Protein AF-A0A4R2SRV9-F1 (afdb_monomer)

Radius of gyration: 15.17 Å; Cα contacts (8 Å, |Δi|>4): 245; chains: 1; bounding box: 47×36×41 Å

Nearest PDB structures (foldseek):
  4ntq-assembly1_B  TM=9.443E-01  e=1.939E-15  Enterobacter cloacae subsp. cloacae ATCC 13047
  4r80-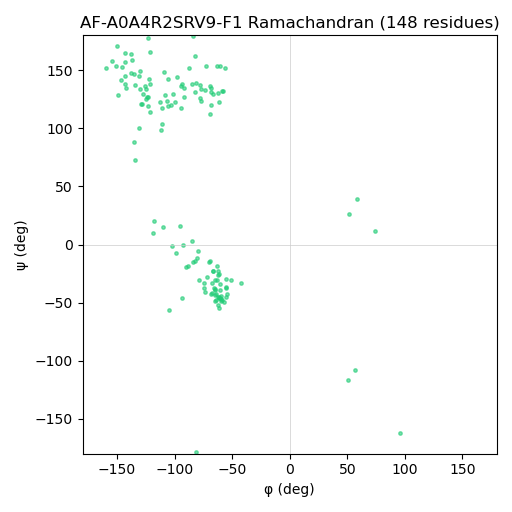assembly2_B  TM=3.480E-01  e=2.325E+00  synthetic construct
  6c1z-assembly1_A  TM=3.105E-01  e=1.052E+00  Caenorhabditis elegans
  1omo-assembly1_A  TM=3.583E-01  e=3.087E+00  Archaeoglobus fulgidus

Solvent-accessible surface area (backbone atoms only — not comparable to full-atom values): 8601 Å² total; per-residue (Å²): 85,43,47,76,45,82,42,84,73,68,44,82,52,98,90,41,43,22,32,41,30,37,41,36,50,58,94,44,71,52,78,49,67,29,50,46,75,72,35,49,74,65,51,48,50,50,50,33,52,53,23,57,63,46,24,83,80,69,40,36,30,52,38,66,50,47,59,60,97,80,50,80,56,34,45,29,42,37,38,40,56,54,95,63,37,28,40,37,29,78,44,77,43,52,46,89,82,41,90,87,66,46,87,87,55,48,80,81,67,67,75,79,93,63,65,47,50,98,86,67,46,75,52,71,68,50,68,38,50,45,65,30,52,54,52,37,53,53,50,52,52,55,47,51,57,50,68,72,75,108

Mean predicted aligned error: 3.33 Å

InterPro domains:
  IPR040509 CdiI, C-terminal [PF18228] (35-136)
  IPR053755 Contact-dependent growth inhibition immunity [G3DSA:3.30.2450.20] (1-149)

Secondary structure (DSSP, 8-state):
-EEEEE-SSPEEETTEEEEEEEEEETTEEEEEEEE-SSS-HHHHHHHHHHHHHHHHHHSEEEEES---SS-S-EEEEEEEEETTEEEEEEEEE-GGGSTT--TTTGGG--PPP-SB-TTSPBPPEEEEEHHHHHHHHHHHHHHHHHHTT-

Sequence (150 aa):
MFDIVFKSPPVMTEFGLNIPTRIFINDFQEDFLIPIGFWDEKDYLKSWINSLINRKKENKAILLVSAELEPNFIFSWILYFEKNNVFIQNKILFPDEYDNFTLENINTFIPNRNLFNEEGKKISEWSVDIQSIDEFYTKIKKHLDNINKN

Structure (mmCIF, N/CA/C/O backbone):
data_AF-A0A4R2SRV9-F1
#
_entry.id   AF-A0A4R2SRV9-F1
#
loop_
_atom_site.group_PDB
_atom_site.id
_atom_site.type_symbol
_atom_site.label_atom_id
_atom_site.label_alt_id
_atom_site.label_comp_id
_atom_site.label_asym_id
_atom_site.label_entity_id
_atom_site.label_seq_id
_atom_site.pdbx_PDB_ins_code
_atom_site.Cartn_x
_atom_site.Cartn_y
_atom_site.Cartn_z
_atom_site.occupancy
_atom_site.B_iso_or_equiv
_atom_site.auth_seq_id
_atom_site.auth_comp_id
_atom_site.auth_asym_id
_atom_site.auth_atom_id
_atom_site.pdbx_PDB_model_num
ATOM 1 N N . MET A 1 1 ? -4.826 -11.288 8.045 1.00 93.50 1 MET A N 1
ATOM 2 C CA . MET A 1 1 ? -3.572 -11.255 7.262 1.00 93.50 1 MET A CA 1
ATOM 3 C C . MET A 1 1 ? -3.639 -10.136 6.238 1.00 93.50 1 MET A C 1
ATOM 5 O O . MET A 1 1 ? -4.646 -10.016 5.548 1.00 93.50 1 MET A O 1
ATOM 9 N N . PHE A 1 2 ? -2.565 -9.357 6.124 1.00 98.44 2 PHE A N 1
ATOM 10 C CA . PHE A 1 2 ? -2.373 -8.352 5.082 1.00 98.44 2 PHE A CA 1
ATOM 11 C C . PHE A 1 2 ? -1.000 -8.544 4.441 1.00 98.44 2 PHE A C 1
ATOM 13 O O . PHE A 1 2 ? -0.021 -8.731 5.162 1.00 98.44 2 PHE A O 1
ATOM 20 N N . ASP A 1 3 ? -0.916 -8.513 3.113 1.00 98.25 3 ASP A N 1
ATOM 21 C CA . ASP A 1 3 ? 0.361 -8.639 2.407 1.00 98.25 3 ASP A CA 1
ATOM 22 C C . ASP A 1 3 ? 0.279 -8.082 0.981 1.00 98.25 3 ASP A C 1
ATOM 24 O O . ASP A 1 3 ? -0.778 -8.129 0.353 1.00 98.25 3 ASP A O 1
ATOM 28 N N . ILE A 1 4 ? 1.408 -7.616 0.451 1.00 98.25 4 ILE A N 1
ATOM 29 C CA . ILE A 1 4 ? 1.587 -7.276 -0.966 1.00 98.25 4 ILE A CA 1
ATOM 30 C C . ILE A 1 4 ? 2.839 -8.003 -1.442 1.00 98.25 4 ILE A C 1
ATOM 32 O O . ILE A 1 4 ? 3.927 -7.822 -0.892 1.00 98.25 4 ILE A O 1
ATOM 36 N N . VAL A 1 5 ? 2.678 -8.859 -2.448 1.00 97.38 5 VAL A N 1
ATOM 37 C CA . VAL A 1 5 ? 3.719 -9.776 -2.910 1.00 97.38 5 VAL A CA 1
ATOM 38 C C . VAL A 1 5 ? 4.029 -9.522 -4.375 1.00 97.38 5 VAL A C 1
ATOM 40 O O . VAL A 1 5 ? 3.199 -9.793 -5.245 1.00 97.38 5 VAL A O 1
ATOM 43 N N . PHE A 1 6 ? 5.250 -9.060 -4.633 1.00 96.44 6 PHE A N 1
ATOM 44 C CA . PHE A 1 6 ? 5.847 -9.023 -5.963 1.00 96.44 6 PHE A CA 1
ATOM 45 C C . PHE A 1 6 ? 6.124 -10.447 -6.464 1.00 96.44 6 PHE A C 1
ATOM 47 O O . PHE A 1 6 ? 6.653 -11.290 -5.734 1.00 96.44 6 PHE A O 1
ATOM 54 N N . LYS A 1 7 ? 5.766 -10.729 -7.714 1.00 95.38 7 LYS A N 1
ATOM 55 C CA . LYS A 1 7 ? 5.972 -12.013 -8.384 1.00 95.38 7 LYS A CA 1
ATOM 56 C C . LYS A 1 7 ? 6.985 -11.825 -9.506 1.00 95.38 7 LYS A C 1
ATOM 58 O O . LYS A 1 7 ? 6.771 -11.039 -10.423 1.00 95.38 7 LYS A O 1
ATOM 63 N N . SER A 1 8 ? 8.065 -12.591 -9.449 1.00 88.44 8 SER A N 1
ATOM 64 C CA . SER A 1 8 ? 9.066 -12.643 -10.515 1.00 88.44 8 SER A CA 1
ATOM 65 C C . SER A 1 8 ? 8.690 -13.678 -11.584 1.00 88.44 8 SER A C 1
ATOM 67 O O . SER A 1 8 ? 8.072 -14.694 -11.251 1.00 88.44 8 SER A O 1
ATOM 69 N N . PRO A 1 9 ? 9.123 -13.491 -12.843 1.00 94.31 9 PRO A N 1
ATOM 70 C CA . PRO A 1 9 ? 9.879 -12.343 -13.357 1.00 94.31 9 PRO A CA 1
ATOM 71 C C . PRO A 1 9 ? 8.980 -11.141 -13.724 1.00 94.31 9 PRO A C 1
ATOM 73 O O . PRO A 1 9 ? 7.782 -11.325 -13.949 1.00 94.31 9 PRO A O 1
ATOM 76 N N . PRO A 1 10 ? 9.550 -9.924 -13.848 1.00 95.94 10 PRO A N 1
ATOM 77 C CA . PRO A 1 10 ? 8.872 -8.8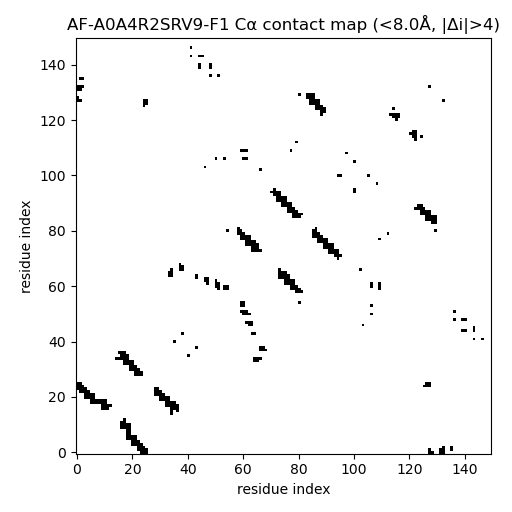05 -14.494 1.00 95.94 10 PRO A CA 1
ATOM 78 C C . PRO A 1 10 ? 8.441 -9.135 -15.928 1.00 95.94 10 PRO A C 1
ATOM 80 O O . PRO A 1 10 ? 9.076 -9.932 -16.622 1.00 95.94 10 PRO A O 1
ATOM 83 N N . VAL A 1 11 ? 7.375 -8.484 -16.380 1.00 96.75 11 VAL A N 1
ATOM 84 C CA . VAL A 1 11 ? 6.752 -8.668 -17.690 1.00 96.75 11 VAL A CA 1
ATOM 85 C C . VAL A 1 11 ? 6.736 -7.352 -18.462 1.00 96.75 11 VAL A C 1
ATOM 87 O O . VAL A 1 11 ? 6.456 -6.289 -17.909 1.00 96.75 11 VAL A O 1
ATOM 90 N N . MET A 1 12 ? 7.047 -7.415 -19.756 1.00 96.75 12 MET A N 1
ATOM 91 C CA . MET A 1 12 ? 6.895 -6.274 -20.659 1.00 96.75 12 MET A CA 1
ATOM 92 C C . MET A 1 12 ? 5.442 -6.193 -21.133 1.00 96.75 12 MET A C 1
ATOM 94 O O . MET A 1 12 ? 4.884 -7.192 -21.586 1.00 96.75 12 MET A O 1
ATOM 98 N N . THR A 1 13 ? 4.847 -5.008 -21.046 1.00 93.75 13 THR A N 1
ATOM 99 C CA . THR A 1 13 ? 3.505 -4.696 -21.559 1.00 93.75 13 THR A CA 1
ATOM 100 C C . THR A 1 13 ? 3.582 -3.527 -22.541 1.00 93.75 13 THR A C 1
ATOM 102 O O . THR A 1 13 ? 4.649 -2.941 -22.726 1.00 93.75 13 THR A O 1
ATOM 105 N N . GLU A 1 14 ? 2.458 -3.144 -23.147 1.00 91.12 14 GLU A N 1
ATOM 106 C CA . GLU A 1 14 ? 2.388 -1.925 -23.967 1.00 91.12 14 GLU A CA 1
ATOM 107 C C . GLU A 1 14 ? 2.671 -0.638 -23.168 1.00 91.12 14 GLU A C 1
ATOM 109 O O . GLU A 1 14 ? 3.141 0.343 -23.735 1.00 91.12 14 GLU A O 1
ATOM 114 N N . PHE A 1 15 ? 2.481 -0.675 -21.844 1.00 85.75 15 PHE A N 1
ATOM 115 C CA . PHE A 1 15 ? 2.768 0.420 -20.909 1.00 85.75 15 PHE A CA 1
ATOM 116 C C . PHE A 1 15 ? 4.159 0.299 -20.259 1.00 85.75 15 PHE A C 1
ATOM 118 O O . PHE A 1 15 ? 4.439 0.925 -19.241 1.00 85.75 15 PHE A O 1
ATOM 125 N N . GLY A 1 16 ? 5.041 -0.536 -20.821 1.00 92.88 16 GLY A N 1
ATOM 126 C CA . GLY A 1 16 ? 6.411 -0.722 -20.348 1.00 92.88 16 GLY A CA 1
ATOM 127 C C . GLY A 1 16 ? 6.599 -1.911 -19.406 1.00 92.88 16 GLY A C 1
ATOM 128 O O . GLY A 1 16 ? 5.798 -2.854 -19.368 1.00 92.88 16 GLY A O 1
ATOM 129 N N . LEU A 1 17 ? 7.715 -1.894 -18.673 1.00 96.38 17 LEU A N 1
ATOM 130 C CA . LEU A 1 17 ? 8.119 -2.986 -17.791 1.00 96.38 17 LEU A CA 1
ATOM 131 C C . LEU A 1 17 ? 7.325 -2.946 -16.482 1.00 96.38 17 LEU A C 1
ATOM 133 O O . LEU A 1 17 ? 7.306 -1.933 -15.787 1.00 96.38 17 LEU A O 1
ATOM 137 N N . ASN A 1 18 ? 6.696 -4.065 -16.140 1.00 97.00 18 ASN A N 1
ATOM 138 C CA . ASN A 1 18 ? 5.831 -4.199 -14.976 1.00 97.00 18 ASN A CA 1
ATOM 139 C C . ASN A 1 18 ? 6.212 -5.426 -14.151 1.00 97.00 18 ASN A C 1
ATOM 141 O O . ASN A 1 18 ? 6.628 -6.443 -14.700 1.00 97.00 18 ASN A O 1
ATOM 145 N N . ILE A 1 19 ? 6.010 -5.375 -12.838 1.00 97.19 19 ILE A N 1
ATOM 146 C CA . ILE A 1 19 ? 6.119 -6.539 -11.961 1.00 97.19 19 ILE A CA 1
ATOM 147 C C . ILE A 1 19 ? 4.715 -7.039 -11.583 1.00 97.19 19 ILE A C 1
ATOM 149 O O . ILE A 1 19 ? 3.919 -6.282 -11.011 1.00 97.19 19 ILE A O 1
ATOM 153 N N . PRO A 1 20 ? 4.362 -8.297 -11.909 1.00 98.06 20 PRO A N 1
ATOM 154 C CA . PRO A 1 20 ? 3.119 -8.881 -11.430 1.00 98.06 20 PRO A CA 1
ATOM 155 C C . PRO A 1 20 ? 3.092 -8.890 -9.906 1.00 98.06 20 PRO A C 1
ATOM 157 O O . PRO A 1 20 ? 4.055 -9.284 -9.259 1.00 98.06 20 PRO A O 1
ATOM 160 N N . THR A 1 21 ? 1.989 -8.445 -9.324 1.00 98.19 21 THR A N 1
ATOM 161 C CA . THR A 1 21 ? 1.846 -8.257 -7.882 1.00 98.19 21 THR A CA 1
ATOM 162 C C . THR A 1 21 ? 0.504 -8.809 -7.432 1.00 98.19 21 THR A C 1
ATOM 164 O O . THR A 1 21 ? -0.475 -8.770 -8.174 1.00 98.19 21 THR A O 1
ATOM 167 N N . ARG A 1 22 ? 0.451 -9.356 -6.217 1.00 98.44 22 ARG A N 1
ATOM 168 C CA . ARG A 1 22 ? -0.807 -9.730 -5.564 1.00 98.44 22 ARG A CA 1
ATOM 169 C C . ARG A 1 22 ? -0.920 -9.063 -4.205 1.00 98.44 22 ARG A C 1
ATOM 171 O O . ARG A 1 22 ? 0.025 -9.133 -3.421 1.00 98.44 22 ARG A O 1
ATOM 178 N N . ILE A 1 23 ? -2.081 -8.488 -3.916 1.00 98.50 23 ILE A N 1
ATOM 179 C CA . ILE A 1 23 ? -2.462 -8.057 -2.568 1.00 98.50 23 ILE A CA 1
ATOM 180 C C . ILE A 1 23 ? -3.336 -9.121 -1.906 1.00 98.50 23 ILE A C 1
ATOM 182 O O . ILE A 1 23 ? -4.151 -9.767 -2.566 1.00 98.50 23 ILE A O 1
ATOM 186 N N . PHE A 1 24 ? -3.159 -9.288 -0.600 1.00 98.44 24 PHE A N 1
ATOM 187 C CA . PHE A 1 24 ? -3.959 -10.145 0.264 1.00 98.44 24 PHE A CA 1
ATOM 188 C C . PHE A 1 24 ? -4.537 -9.305 1.401 1.00 98.44 24 PHE A C 1
ATOM 190 O O . PHE A 1 24 ? -3.793 -8.624 2.108 1.00 98.44 24 PHE A O 1
ATOM 197 N N . ILE A 1 25 ? -5.853 -9.371 1.592 1.00 98.19 25 ILE A N 1
ATOM 198 C CA . ILE A 1 25 ? -6.583 -8.700 2.670 1.00 98.19 25 ILE A CA 1
ATOM 199 C C . ILE A 1 25 ? -7.586 -9.698 3.260 1.00 98.19 25 ILE A C 1
ATOM 201 O O . ILE A 1 25 ? -8.732 -9.788 2.822 1.00 98.19 25 ILE A O 1
ATOM 205 N N . ASN A 1 26 ? -7.149 -10.474 4.254 1.00 97.00 26 ASN A N 1
ATOM 206 C CA . ASN A 1 26 ? -7.876 -11.648 4.751 1.00 97.00 26 ASN A CA 1
ATOM 207 C C . ASN A 1 26 ? -8.285 -12.579 3.593 1.00 97.00 26 ASN A C 1
ATOM 209 O O . ASN A 1 26 ? -7.409 -13.099 2.905 1.00 97.00 26 ASN A O 1
ATOM 213 N N . ASP A 1 27 ? -9.586 -12.768 3.372 1.00 96.44 27 ASP A N 1
ATOM 214 C CA . ASP A 1 27 ? -10.125 -13.648 2.328 1.00 96.44 27 ASP A CA 1
ATOM 215 C C . ASP A 1 27 ? -10.140 -12.988 0.939 1.00 96.44 27 ASP A C 1
ATOM 217 O O . ASP A 1 27 ? -10.367 -13.654 -0.073 1.00 96.44 27 ASP A O 1
ATOM 221 N N . PHE A 1 28 ? -9.911 -11.674 0.873 1.00 98.06 28 PHE A N 1
ATOM 222 C CA . PHE A 1 28 ? -9.807 -10.949 -0.383 1.00 98.06 28 PHE A CA 1
ATOM 223 C C . PHE A 1 28 ? -8.388 -11.035 -0.948 1.00 98.06 28 PHE A C 1
ATOM 225 O O . PHE A 1 28 ? -7.399 -10.870 -0.233 1.00 98.06 28 PHE A O 1
ATOM 232 N N . GLN A 1 29 ? -8.295 -11.241 -2.259 1.00 97.69 29 GLN A N 1
ATOM 233 C CA . GLN A 1 29 ? -7.045 -11.164 -3.001 1.00 97.69 29 GLN A CA 1
ATOM 234 C C . GLN A 1 29 ? -7.288 -10.555 -4.379 1.00 97.69 29 GLN A C 1
ATOM 236 O O . GLN A 1 29 ? -8.315 -10.818 -5.005 1.00 97.69 29 GLN A O 1
ATOM 241 N N . GLU A 1 30 ? -6.317 -9.791 -4.863 1.00 97.94 30 GLU A N 1
ATOM 242 C CA . GLU A 1 30 ? -6.368 -9.156 -6.179 1.00 97.94 30 GLU A CA 1
ATOM 243 C C . GLU A 1 30 ? -4.979 -9.179 -6.821 1.00 97.94 30 GLU A C 1
ATOM 245 O O . GLU A 1 30 ? -3.974 -8.904 -6.159 1.00 97.94 30 GLU A O 1
ATOM 250 N N . ASP A 1 31 ? -4.923 -9.550 -8.100 1.00 97.56 31 ASP A N 1
ATOM 251 C CA . ASP A 1 31 ? -3.716 -9.460 -8.921 1.00 97.56 31 ASP A CA 1
ATOM 252 C C . ASP A 1 31 ? -3.711 -8.140 -9.690 1.00 97.56 31 ASP A C 1
ATOM 254 O O . ASP A 1 31 ? -4.723 -7.749 -10.266 1.00 97.56 31 ASP A O 1
ATOM 258 N N . PHE A 1 32 ? -2.553 -7.491 -9.751 1.00 96.81 32 PHE A N 1
ATOM 259 C CA . PHE A 1 32 ? -2.340 -6.274 -10.526 1.00 96.81 32 PHE A CA 1
ATOM 260 C C . PHE A 1 32 ? -0.885 -6.179 -10.998 1.00 96.81 32 PHE A C 1
ATOM 262 O O . PHE A 1 32 ? -0.024 -6.976 -10.618 1.00 96.81 32 PHE A O 1
ATOM 269 N N . LEU A 1 33 ? -0.614 -5.214 -11.870 1.00 96.75 33 LEU A N 1
ATOM 270 C CA . LEU A 1 33 ? 0.714 -4.931 -12.400 1.00 96.75 33 LEU A CA 1
ATOM 271 C C . LEU A 1 33 ? 1.213 -3.627 -11.783 1.00 96.75 33 LEU A C 1
ATOM 273 O O . LEU A 1 33 ? 0.497 -2.630 -11.811 1.00 96.75 33 LEU A O 1
ATOM 277 N N . ILE A 1 34 ? 2.421 -3.648 -11.220 1.00 97.19 34 ILE A N 1
ATOM 278 C CA . ILE A 1 34 ? 3.100 -2.432 -10.769 1.00 97.19 34 ILE A CA 1
ATOM 279 C C . ILE A 1 34 ? 4.110 -2.032 -11.851 1.00 97.19 34 ILE A C 1
ATOM 281 O O . ILE A 1 34 ? 4.988 -2.845 -12.162 1.00 97.19 34 ILE A O 1
ATOM 285 N N . PRO A 1 35 ? 4.043 -0.813 -12.413 1.00 96.31 35 PRO A N 1
ATOM 286 C CA . PRO A 1 35 ? 5.043 -0.340 -13.359 1.00 96.31 35 PRO A CA 1
ATOM 287 C C . PRO A 1 35 ? 6.375 -0.127 -12.641 1.00 96.31 35 PRO A C 1
ATOM 289 O O . PRO A 1 35 ? 6.426 0.529 -11.598 1.00 96.31 35 PRO A O 1
ATOM 292 N N . ILE A 1 36 ? 7.453 -0.668 -13.215 1.00 96.31 36 ILE A N 1
ATOM 293 C CA . ILE A 1 36 ? 8.815 -0.575 -12.666 1.00 96.31 36 ILE A CA 1
ATOM 294 C C . ILE A 1 36 ? 9.799 0.170 -13.581 1.00 96.31 36 ILE A C 1
ATOM 296 O O . ILE A 1 36 ? 11.011 -0.026 -13.514 1.00 96.31 36 ILE A O 1
ATOM 300 N N . GLY A 1 37 ? 9.273 0.983 -14.502 1.00 92.69 37 GLY A N 1
ATOM 301 C CA . GLY A 1 37 ? 10.082 1.781 -15.428 1.00 92.69 37 GLY A CA 1
ATOM 302 C C . GLY A 1 37 ? 10.662 3.055 -14.807 1.00 92.69 37 GLY A C 1
ATOM 303 O O . GLY A 1 37 ? 11.739 3.484 -15.210 1.00 92.69 37 GLY A O 1
ATOM 304 N N . PHE A 1 38 ? 9.958 3.649 -13.837 1.00 94.44 38 PHE A N 1
ATOM 305 C CA . PHE A 1 38 ? 10.394 4.855 -13.123 1.00 94.44 38 PHE A CA 1
ATOM 306 C C . PHE A 1 38 ? 10.896 4.530 -11.714 1.00 94.44 38 PHE A C 1
ATOM 308 O O . PHE A 1 38 ? 12.040 4.828 -11.385 1.00 94.44 38 PHE A O 1
ATOM 315 N N . TRP A 1 39 ? 10.058 3.885 -10.901 1.00 96.19 39 TRP A N 1
ATOM 316 C CA . TRP A 1 39 ? 10.457 3.308 -9.617 1.00 96.19 39 TRP A CA 1
ATOM 317 C C . TRP A 1 39 ? 10.810 1.844 -9.776 1.00 96.19 39 TRP A C 1
ATOM 319 O O . TRP A 1 39 ? 10.068 1.105 -10.411 1.00 96.19 39 TRP A O 1
ATOM 329 N N . ASP A 1 40 ? 11.894 1.404 -9.150 1.00 95.19 40 ASP A N 1
ATOM 330 C CA . ASP A 1 40 ? 12.137 -0.024 -8.987 1.00 95.19 40 ASP A CA 1
ATOM 331 C C . ASP A 1 40 ? 11.397 -0.578 -7.753 1.00 95.19 40 ASP A C 1
ATOM 333 O O . ASP A 1 40 ? 10.719 0.134 -7.006 1.00 95.19 40 ASP A O 1
ATOM 337 N N . GLU A 1 41 ? 11.533 -1.882 -7.511 1.00 95.44 41 GLU A N 1
ATOM 338 C CA . GLU A 1 41 ? 10.956 -2.533 -6.333 1.00 95.44 41 GLU A CA 1
ATOM 339 C C . GLU A 1 41 ? 11.407 -1.885 -5.006 1.00 95.44 41 GLU A C 1
ATOM 341 O O . GLU A 1 41 ? 10.609 -1.753 -4.072 1.00 95.44 41 GLU A O 1
ATOM 346 N N . LYS A 1 42 ? 12.670 -1.444 -4.905 1.00 96.31 42 LYS A N 1
ATOM 347 C CA . LYS A 1 42 ? 13.209 -0.815 -3.689 1.00 96.31 42 LYS A CA 1
ATOM 348 C C . LYS A 1 42 ? 12.521 0.516 -3.421 1.00 96.31 42 LYS A C 1
ATOM 350 O O . LYS A 1 42 ? 12.281 0.837 -2.256 1.00 96.31 42 LYS A O 1
ATOM 355 N N . ASP A 1 43 ? 12.212 1.282 -4.457 1.00 97.00 43 ASP A N 1
ATOM 356 C CA . ASP A 1 43 ? 11.572 2.588 -4.322 1.00 97.00 43 ASP A CA 1
ATOM 357 C C . ASP A 1 43 ? 10.128 2.468 -3.820 1.00 97.00 43 ASP A C 1
ATOM 359 O O . ASP A 1 43 ? 9.764 3.150 -2.854 1.00 97.00 43 ASP A O 1
ATOM 363 N N . TYR A 1 44 ? 9.349 1.512 -4.342 1.00 97.62 44 TYR A N 1
ATOM 364 C CA . TYR A 1 44 ? 8.023 1.195 -3.791 1.00 97.62 44 TYR A CA 1
ATOM 365 C C . TYR A 1 44 ? 8.104 0.777 -2.319 1.00 97.62 44 TYR A C 1
ATOM 367 O O . TYR A 1 44 ? 7.383 1.321 -1.479 1.00 97.62 44 TYR A O 1
ATOM 375 N N . LEU A 1 45 ? 9.025 -0.130 -1.970 1.00 97.88 45 LEU A N 1
ATOM 376 C CA . LEU A 1 45 ? 9.212 -0.576 -0.585 1.00 97.88 45 LEU A CA 1
ATOM 377 C C . LEU A 1 45 ? 9.573 0.585 0.350 1.00 97.88 45 LEU A C 1
ATOM 379 O O . LEU A 1 45 ? 9.004 0.692 1.438 1.00 97.88 45 LEU A O 1
ATOM 383 N N . LYS A 1 46 ? 10.488 1.476 -0.058 1.00 97.12 46 LYS A N 1
ATOM 384 C CA . LYS A 1 46 ? 10.851 2.674 0.720 1.00 97.12 46 LYS A CA 1
ATOM 385 C C . LYS A 1 46 ? 9.649 3.595 0.918 1.00 97.12 46 LYS A C 1
ATOM 387 O O . LYS A 1 46 ? 9.425 4.050 2.040 1.00 97.12 46 LYS A O 1
ATOM 392 N N . SER A 1 47 ? 8.873 3.840 -0.139 1.00 96.88 47 SER A N 1
ATOM 393 C CA . SER A 1 47 ? 7.663 4.665 -0.089 1.00 96.88 47 SER A CA 1
ATOM 394 C C . SER A 1 47 ? 6.637 4.094 0.898 1.00 96.88 47 SER A C 1
ATOM 396 O O . SER A 1 47 ? 6.193 4.791 1.816 1.00 96.88 47 SER A O 1
ATOM 398 N N . TRP A 1 48 ? 6.353 2.792 0.802 1.00 97.94 48 TRP A N 1
ATOM 399 C CA . TRP A 1 48 ? 5.435 2.087 1.699 1.00 97.94 48 TRP A CA 1
ATOM 400 C C . TRP A 1 48 ? 5.906 2.110 3.151 1.00 97.94 48 TRP A C 1
ATOM 402 O O . TRP A 1 48 ? 5.124 2.414 4.049 1.00 97.94 48 TRP A O 1
ATOM 412 N N . ILE A 1 49 ? 7.190 1.834 3.398 1.00 97.31 49 ILE A N 1
ATOM 413 C CA . ILE A 1 49 ? 7.793 1.882 4.737 1.00 97.31 49 ILE A CA 1
ATOM 414 C C . ILE A 1 49 ? 7.674 3.287 5.326 1.00 97.31 49 ILE A C 1
ATOM 416 O O . ILE A 1 49 ? 7.255 3.424 6.475 1.00 97.31 49 ILE A O 1
ATOM 420 N N . ASN A 1 50 ? 8.006 4.325 4.554 1.00 95.69 50 ASN A N 1
ATOM 421 C CA . ASN A 1 50 ? 7.905 5.711 5.003 1.00 95.69 50 ASN A CA 1
ATOM 422 C C . ASN A 1 50 ? 6.458 6.073 5.369 1.00 95.69 50 ASN A C 1
ATOM 424 O O . ASN A 1 50 ? 6.202 6.611 6.447 1.00 95.69 50 ASN A O 1
ATOM 428 N N . SER A 1 51 ? 5.498 5.703 4.521 1.00 96.62 51 SER A N 1
ATOM 429 C CA . SER A 1 51 ? 4.083 5.941 4.799 1.00 96.62 51 SER A CA 1
ATOM 430 C C . SER A 1 51 ? 3.601 5.209 6.054 1.00 96.62 51 SER A C 1
ATOM 432 O O . SER A 1 51 ? 2.989 5.794 6.951 1.00 96.62 51 SER A O 1
ATOM 434 N N . LEU A 1 52 ? 3.971 3.935 6.186 1.00 96.75 52 LEU A N 1
ATOM 435 C CA . LEU A 1 52 ? 3.642 3.118 7.346 1.00 96.75 52 LEU A CA 1
ATOM 436 C C . LEU A 1 52 ? 4.296 3.628 8.633 1.00 96.75 52 LEU A C 1
ATOM 438 O O . LEU A 1 52 ? 3.705 3.448 9.693 1.00 96.75 52 LEU A O 1
ATOM 442 N N . ILE A 1 53 ? 5.469 4.262 8.588 1.00 94.25 53 ILE A N 1
ATOM 443 C CA . ILE A 1 53 ? 6.077 4.919 9.758 1.00 94.25 53 ILE A CA 1
ATOM 444 C C . ILE A 1 53 ? 5.244 6.135 10.183 1.00 94.25 53 ILE A C 1
ATOM 446 O O . ILE A 1 53 ? 4.991 6.326 11.378 1.00 94.25 53 ILE A O 1
ATOM 450 N N . ASN A 1 54 ? 4.771 6.921 9.213 1.00 89.38 54 ASN A N 1
ATOM 451 C CA . ASN A 1 54 ? 3.987 8.132 9.457 1.00 89.38 54 ASN A CA 1
ATOM 452 C C . ASN A 1 54 ? 2.570 7.855 9.990 1.00 89.38 54 ASN A C 1
ATOM 454 O O . ASN A 1 54 ? 1.975 8.745 10.604 1.00 89.38 54 ASN A O 1
ATOM 458 N N . ARG A 1 55 ? 2.075 6.608 9.897 1.00 88.06 55 ARG A N 1
ATOM 459 C CA . ARG A 1 55 ? 0.748 6.205 10.406 1.00 88.06 55 ARG A CA 1
ATOM 460 C C . ARG A 1 55 ? 0.471 6.606 11.853 1.00 88.06 55 ARG A C 1
ATOM 462 O O . ARG A 1 55 ? -0.674 6.854 12.206 1.00 88.06 55 ARG A O 1
ATOM 469 N N . LYS A 1 56 ? 1.509 6.679 12.697 1.00 79.62 56 LYS A N 1
ATOM 470 C CA . LYS A 1 56 ? 1.380 7.034 14.122 1.00 79.62 56 LYS A CA 1
ATOM 471 C C . LYS A 1 56 ? 0.936 8.479 14.355 1.00 79.62 56 LYS A C 1
ATOM 473 O O . LYS A 1 56 ? 0.450 8.779 15.439 1.00 79.62 56 LYS A O 1
ATOM 478 N N . LYS A 1 57 ? 1.159 9.367 13.383 1.00 84.06 57 LYS A N 1
ATOM 479 C CA . LYS A 1 57 ? 0.773 10.780 13.465 1.00 84.06 57 LYS A CA 1
ATOM 480 C C . LYS A 1 57 ? -0.601 11.011 12.845 1.00 84.06 57 LYS A C 1
ATOM 482 O O . LYS A 1 57 ? -1.447 11.637 13.466 1.00 84.06 57 LYS A O 1
ATOM 487 N N . GLU A 1 58 ? -0.821 10.441 11.663 1.00 86.38 58 GLU A N 1
ATOM 488 C CA . GLU A 1 58 ? -1.989 10.756 10.832 1.00 86.38 58 GLU A CA 1
ATOM 489 C C . GLU A 1 58 ? -3.134 9.737 10.945 1.00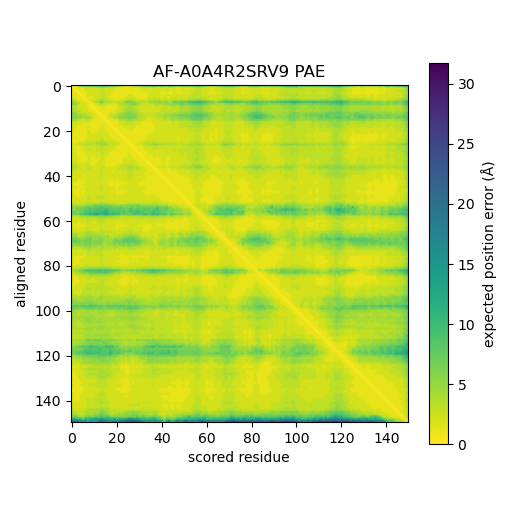 86.38 58 GLU A C 1
ATOM 491 O O . GLU A 1 58 ? -4.199 9.941 10.369 1.00 86.38 58 GLU A O 1
ATOM 496 N N . ASN A 1 59 ? -2.929 8.614 11.648 1.00 94.38 59 ASN A N 1
ATOM 497 C CA . ASN A 1 59 ? -3.827 7.448 11.645 1.00 94.38 59 ASN A CA 1
ATOM 498 C C . ASN A 1 59 ? -4.164 6.948 10.228 1.00 94.38 59 ASN A C 1
ATOM 500 O O . ASN A 1 59 ? -5.212 6.342 10.000 1.00 94.38 59 ASN A O 1
ATOM 504 N N . LYS A 1 60 ? -3.274 7.200 9.263 1.00 96.38 60 LYS A N 1
ATOM 505 C CA . LYS A 1 60 ? -3.420 6.803 7.863 1.00 96.38 60 LYS A CA 1
ATOM 506 C C . LYS A 1 60 ? -2.072 6.459 7.245 1.00 96.38 60 LYS A C 1
ATOM 508 O O . LYS A 1 60 ? -1.049 7.000 7.659 1.00 96.38 60 LYS A O 1
ATOM 513 N N . ALA A 1 61 ? -2.085 5.588 6.246 1.00 97.50 61 ALA A N 1
ATOM 514 C CA . ALA A 1 61 ? -0.947 5.311 5.376 1.00 97.50 61 ALA A CA 1
ATOM 515 C C . ALA A 1 61 ? -1.435 5.076 3.942 1.00 97.50 61 ALA A C 1
ATOM 517 O O . ALA A 1 61 ? -2.586 4.704 3.723 1.00 97.50 61 ALA A O 1
ATOM 518 N N . ILE A 1 62 ? -0.551 5.275 2.976 1.00 97.38 62 ILE A N 1
ATOM 519 C CA . ILE A 1 62 ? -0.785 5.083 1.554 1.00 97.38 62 ILE A CA 1
ATOM 520 C C . ILE A 1 62 ? 0.298 4.185 0.961 1.00 97.38 62 ILE A C 1
ATOM 522 O O . ILE A 1 62 ? 1.495 4.398 1.151 1.00 97.38 62 ILE A O 1
ATOM 526 N N . LEU A 1 63 ? -0.142 3.164 0.235 1.00 98.00 63 LEU A N 1
ATOM 527 C CA . LEU A 1 63 ? 0.711 2.236 -0.490 1.00 98.00 63 LEU A CA 1
ATOM 528 C C . LEU A 1 63 ? 0.484 2.470 -1.983 1.00 98.00 63 LEU A C 1
ATOM 530 O O . LEU A 1 63 ? -0.512 2.013 -2.544 1.00 98.00 63 LEU A O 1
ATOM 534 N N . LEU A 1 64 ? 1.376 3.233 -2.615 1.00 97.38 64 LEU A N 1
ATOM 535 C CA . LEU A 1 64 ? 1.299 3.493 -4.054 1.00 97.38 64 LEU A CA 1
ATOM 536 C C . LEU A 1 64 ? 1.607 2.221 -4.834 1.00 97.38 64 LEU A C 1
ATOM 538 O O . LEU A 1 64 ? 2.556 1.514 -4.504 1.00 97.38 64 LEU A O 1
ATOM 542 N N . VAL A 1 65 ? 0.829 1.948 -5.874 1.00 96.75 65 VAL A N 1
ATOM 543 C CA . VAL A 1 65 ? 1.048 0.810 -6.782 1.00 96.75 65 VAL A CA 1
ATOM 544 C C . VAL A 1 65 ? 1.295 1.261 -8.223 1.00 96.75 65 VAL A C 1
ATOM 546 O O . VAL A 1 65 ? 1.362 0.442 -9.131 1.00 96.75 65 VAL A O 1
ATOM 549 N N . SER A 1 66 ? 1.479 2.566 -8.417 1.00 94.75 66 SER A N 1
ATOM 550 C CA . SER A 1 66 ? 1.951 3.193 -9.648 1.00 94.75 66 SER A CA 1
ATOM 551 C C . SER A 1 66 ? 2.789 4.426 -9.306 1.00 94.75 66 SER A C 1
ATOM 553 O O . SER A 1 66 ? 2.434 5.169 -8.387 1.00 94.75 66 SER A O 1
ATOM 555 N N . ALA A 1 67 ? 3.864 4.665 -10.051 1.00 92.38 67 ALA A N 1
ATOM 556 C CA . ALA A 1 67 ? 4.704 5.848 -9.917 1.00 92.38 67 ALA A CA 1
ATOM 557 C C . ALA A 1 67 ? 5.307 6.226 -11.272 1.00 92.38 67 ALA A C 1
ATOM 559 O O . ALA A 1 67 ? 5.913 5.391 -11.943 1.00 92.38 67 ALA A O 1
ATOM 560 N N . GLU A 1 68 ? 5.150 7.493 -11.645 1.00 89.69 68 GLU 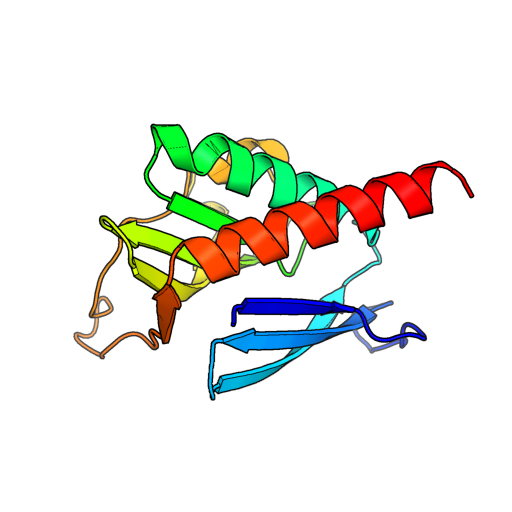A N 1
ATOM 561 C CA . GLU A 1 68 ? 5.629 8.092 -12.892 1.00 89.69 68 GLU A CA 1
ATOM 562 C C . GLU A 1 68 ? 6.087 9.531 -12.609 1.00 89.69 68 GLU A C 1
ATOM 564 O O . GLU A 1 68 ? 5.768 10.079 -11.554 1.00 89.69 68 GLU A O 1
ATOM 569 N N . LEU A 1 69 ? 6.838 10.146 -13.529 1.00 84.69 69 LEU A N 1
ATOM 570 C CA . LEU A 1 69 ? 7.367 11.503 -13.335 1.00 84.69 69 LEU A CA 1
ATOM 571 C C . LEU A 1 69 ? 6.252 12.562 -13.261 1.00 84.69 69 LEU A C 1
ATOM 573 O O . LEU A 1 69 ? 6.293 13.433 -12.399 1.00 84.69 69 LEU A O 1
ATOM 577 N N . GLU A 1 70 ? 5.256 12.462 -14.143 1.00 86.12 70 GLU A N 1
ATOM 578 C CA . GLU A 1 70 ? 4.113 13.381 -14.238 1.00 86.12 70 GLU A CA 1
ATOM 579 C C . GLU A 1 70 ? 2.814 12.566 -14.386 1.00 86.12 70 GLU A C 1
ATOM 581 O O . GLU A 1 70 ? 2.266 12.451 -15.485 1.00 86.12 70 GLU A O 1
ATOM 586 N N . PRO A 1 71 ? 2.347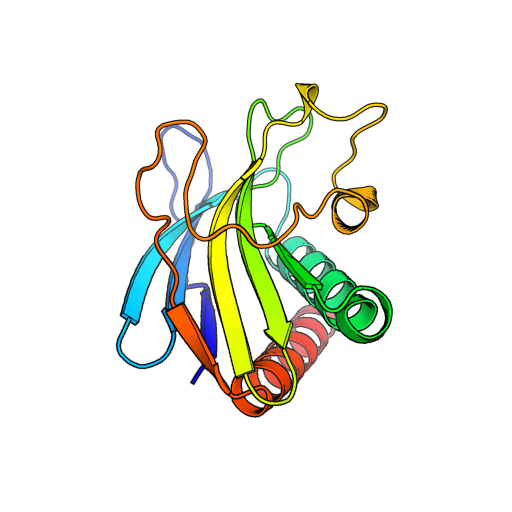 11.908 -13.308 1.00 87.31 71 PRO A N 1
ATOM 587 C CA . PRO A 1 71 ? 1.194 11.023 -13.390 1.00 87.31 71 PRO A CA 1
ATOM 588 C C . PRO A 1 71 ? -0.104 11.827 -13.537 1.00 87.31 71 PRO A C 1
ATOM 590 O O . PRO A 1 71 ? -0.365 12.738 -12.758 1.00 87.31 71 PRO A O 1
ATOM 593 N N . ASN A 1 72 ? -0.968 11.436 -14.478 1.00 90.44 72 ASN A N 1
ATOM 594 C CA . ASN A 1 72 ? -2.341 11.965 -14.552 1.00 90.44 72 ASN A CA 1
ATOM 595 C C . ASN A 1 72 ? -3.228 11.421 -13.419 1.00 90.44 72 ASN A C 1
ATOM 597 O O . ASN A 1 72 ? -4.204 12.045 -13.020 1.00 90.44 72 ASN A O 1
ATOM 601 N N . PHE A 1 73 ? -2.911 10.227 -12.924 1.00 93.38 73 PHE A N 1
ATOM 602 C CA . PHE A 1 73 ? -3.579 9.588 -11.801 1.00 93.38 73 PHE A CA 1
ATOM 603 C C . PHE A 1 73 ? -2.623 8.603 -11.128 1.00 93.38 73 PHE A C 1
ATOM 605 O O . PHE A 1 73 ? -1.671 8.120 -11.742 1.00 93.38 73 PHE A O 1
ATOM 612 N N . ILE A 1 74 ? -2.883 8.282 -9.864 1.00 94.62 74 ILE A N 1
ATOM 613 C CA . ILE A 1 74 ? -2.061 7.364 -9.078 1.00 94.62 74 ILE A CA 1
ATOM 614 C C . ILE A 1 74 ? -2.951 6.309 -8.439 1.00 94.62 74 ILE A C 1
ATOM 616 O O . ILE A 1 74 ? -3.839 6.624 -7.646 1.00 94.62 74 ILE A O 1
ATOM 620 N N . PHE A 1 75 ? -2.683 5.044 -8.750 1.00 96.00 75 PHE A N 1
ATOM 621 C CA . PHE A 1 75 ? -3.306 3.916 -8.076 1.00 96.00 75 PHE A CA 1
ATOM 622 C C . PHE A 1 75 ? -2.665 3.691 -6.710 1.00 96.00 75 PHE A C 1
ATOM 624 O O . PHE A 1 75 ? -1.438 3.661 -6.557 1.00 96.00 75 PHE A O 1
ATOM 631 N N . SER A 1 76 ? -3.508 3.500 -5.701 1.00 97.25 76 SER A N 1
ATOM 632 C CA . SER A 1 76 ? -3.058 3.341 -4.328 1.00 97.25 76 SER A CA 1
ATOM 633 C C . SER A 1 76 ? -3.990 2.471 -3.495 1.00 97.25 76 SER A C 1
ATOM 635 O O . SER A 1 76 ? -5.199 2.409 -3.718 1.00 97.25 76 SER A O 1
ATOM 637 N N . TRP A 1 77 ? -3.415 1.849 -2.473 1.00 98.25 77 TRP A N 1
ATOM 638 C CA . TRP A 1 77 ? -4.155 1.271 -1.360 1.00 98.25 77 TRP A CA 1
ATOM 639 C C . TRP A 1 77 ? -3.983 2.169 -0.137 1.00 98.25 77 TRP A C 1
ATOM 641 O O . TRP A 1 77 ? -2.862 2.377 0.331 1.00 98.25 77 TRP A O 1
ATOM 651 N N . ILE A 1 78 ? -5.084 2.712 0.383 1.00 98.00 78 ILE A N 1
ATOM 652 C CA . ILE A 1 78 ? -5.076 3.583 1.564 1.00 98.00 78 ILE A CA 1
ATOM 653 C C . ILE A 1 78 ? -5.527 2.794 2.783 1.00 98.00 78 ILE A C 1
ATOM 655 O O . ILE A 1 78 ? -6.567 2.140 2.758 1.00 98.00 78 ILE A O 1
ATOM 659 N N . LEU A 1 79 ? -4.734 2.876 3.848 1.00 98.38 79 LEU A N 1
ATOM 660 C CA . LEU A 1 79 ? -4.959 2.230 5.132 1.00 98.38 79 LEU A CA 1
ATOM 661 C C . LEU A 1 79 ? -5.387 3.292 6.145 1.00 98.38 79 LEU A C 1
ATOM 663 O O . LEU A 1 79 ? -4.654 4.249 6.389 1.00 98.38 79 LEU A O 1
ATOM 667 N N . TYR A 1 80 ? -6.544 3.096 6.764 1.00 97.88 80 TYR A N 1
ATOM 668 C CA . TYR A 1 80 ? -7.130 3.950 7.791 1.00 97.88 80 TYR A CA 1
ATOM 669 C C . TYR A 1 80 ? -7.107 3.222 9.134 1.00 97.88 80 TYR A C 1
ATOM 671 O O . TYR A 1 80 ? -7.736 2.175 9.282 1.00 97.88 80 TYR A O 1
ATOM 679 N N . PHE A 1 81 ? -6.383 3.760 10.112 1.00 96.62 81 PHE A N 1
ATOM 680 C CA . PHE A 1 81 ? -6.141 3.113 11.400 1.00 96.62 81 PHE A CA 1
ATOM 681 C C . PHE A 1 81 ? -7.160 3.588 12.437 1.00 96.62 81 PHE A C 1
ATOM 683 O O . PHE A 1 81 ? -7.192 4.758 12.813 1.00 96.62 81 PHE A O 1
ATOM 690 N N . GLU A 1 82 ? -7.976 2.664 12.940 1.00 94.81 82 GLU A N 1
ATOM 691 C CA . GLU A 1 82 ? -8.998 2.931 13.950 1.00 94.81 82 GLU A CA 1
ATOM 692 C C . GLU A 1 82 ? -8.896 1.903 15.085 1.00 94.81 82 GLU A C 1
ATOM 694 O O . GLU A 1 82 ? -9.392 0.774 15.001 1.00 94.81 82 GLU A O 1
ATOM 699 N N . LYS A 1 83 ? -8.269 2.311 16.196 1.00 90.25 83 LYS A N 1
ATOM 700 C CA . LYS A 1 83 ? -7.983 1.448 17.357 1.00 90.25 83 LYS A CA 1
ATOM 701 C C . LYS A 1 83 ? -7.167 0.213 16.940 1.00 90.25 83 LYS A C 1
ATOM 703 O O . LYS A 1 83 ? -5.992 0.348 16.624 1.00 90.25 83 LYS A O 1
ATOM 708 N N . ASN A 1 84 ? -7.793 -0.965 16.934 1.00 93.56 84 ASN A N 1
ATOM 709 C CA . ASN A 1 84 ? -7.160 -2.243 16.599 1.00 93.56 84 ASN A CA 1
ATOM 710 C C . ASN A 1 84 ? -7.499 -2.719 15.178 1.00 93.56 84 ASN A C 1
ATOM 712 O O . ASN A 1 84 ? -7.027 -3.780 14.776 1.00 93.56 84 ASN A O 1
ATOM 716 N N . ASN A 1 85 ? -8.316 -1.964 14.440 1.00 96.31 85 ASN A N 1
ATOM 717 C CA . ASN A 1 85 ? -8.719 -2.290 13.078 1.00 96.31 85 ASN A CA 1
ATOM 718 C C . ASN A 1 85 ? -8.067 -1.329 12.089 1.00 96.31 85 ASN A C 1
ATOM 720 O O . ASN A 1 85 ? -7.859 -0.149 12.381 1.00 96.31 85 ASN A O 1
ATOM 724 N N . VAL A 1 86 ? -7.796 -1.839 10.896 1.00 97.94 86 VAL A N 1
ATOM 725 C CA . VAL A 1 86 ? -7.319 -1.057 9.763 1.00 97.94 86 VAL A CA 1
ATOM 726 C C . VAL A 1 86 ? -8.287 -1.263 8.613 1.00 97.94 86 VAL A C 1
ATOM 728 O O . VAL A 1 86 ? -8.480 -2.392 8.164 1.00 97.94 86 VAL A O 1
ATOM 731 N N . PHE A 1 87 ? -8.911 -0.179 8.162 1.00 98.19 87 PHE A N 1
ATOM 732 C CA . PHE A 1 87 ? -9.789 -0.175 6.997 1.00 98.19 87 PHE A CA 1
ATOM 733 C C . PHE A 1 87 ? -8.978 0.159 5.756 1.00 98.19 87 PHE A C 1
ATOM 735 O O . PHE A 1 87 ? -8.157 1.072 5.778 1.00 98.19 87 PHE A O 1
ATOM 742 N N . ILE A 1 88 ? -9.195 -0.582 4.682 1.00 98.44 88 ILE A N 1
ATOM 743 C CA . ILE A 1 88 ? -8.372 -0.521 3.482 1.00 98.44 88 ILE A CA 1
ATOM 744 C C . ILE A 1 88 ? -9.271 -0.212 2.296 1.00 98.44 88 ILE A C 1
ATOM 746 O O . ILE A 1 88 ? -10.253 -0.917 2.075 1.00 98.44 88 ILE A O 1
ATOM 750 N N . GLN A 1 89 ? -8.930 0.825 1.537 1.00 98.12 89 GLN A N 1
ATOM 751 C CA . GLN A 1 89 ? -9.643 1.210 0.321 1.00 98.12 89 GLN A CA 1
ATOM 752 C C . GLN A 1 89 ? -8.663 1.291 -0.852 1.00 98.12 89 GLN A C 1
ATOM 754 O O . GLN A 1 89 ? -7.581 1.863 -0.715 1.00 98.12 89 GLN A O 1
ATOM 759 N N . ASN A 1 90 ? -9.057 0.749 -2.006 1.00 96.50 90 ASN A N 1
ATOM 760 C CA . ASN A 1 90 ? -8.385 1.033 -3.274 1.00 96.50 90 ASN A CA 1
ATOM 761 C C . ASN A 1 90 ? -8.845 2.420 -3.747 1.00 96.50 90 ASN A C 1
ATOM 763 O O . ASN A 1 90 ? -10.051 2.674 -3.840 1.00 96.50 90 ASN A O 1
ATOM 767 N N . LYS A 1 91 ? -7.899 3.332 -3.982 1.00 94.81 91 LYS A N 1
ATOM 768 C CA . LYS A 1 91 ? -8.171 4.704 -4.413 1.00 94.81 91 LYS A CA 1
ATOM 769 C C . LYS A 1 91 ? -7.259 5.117 -5.555 1.00 94.81 91 LYS A C 1
ATOM 771 O O . LYS A 1 91 ? -6.047 4.902 -5.517 1.00 94.81 91 LYS A O 1
ATOM 776 N N . ILE A 1 92 ? -7.877 5.790 -6.515 1.00 93.88 92 ILE A N 1
ATOM 777 C CA . ILE A 1 92 ? -7.200 6.576 -7.536 1.00 93.88 92 ILE A CA 1
ATOM 778 C C . ILE A 1 92 ? -7.098 8.001 -6.994 1.00 93.88 92 ILE A C 1
ATOM 780 O O . ILE A 1 92 ? -8.102 8.555 -6.547 1.00 93.88 92 ILE A O 1
ATOM 784 N N . LEU A 1 93 ? -5.890 8.552 -6.985 1.00 93.69 93 LEU A N 1
ATOM 785 C CA . LEU A 1 93 ? -5.627 9.946 -6.641 1.00 93.69 93 LEU A CA 1
ATOM 786 C C . LEU A 1 93 ? -5.310 10.724 -7.912 1.00 93.69 93 LEU A C 1
ATOM 788 O O . LEU A 1 93 ? -4.629 10.190 -8.786 1.00 93.69 93 LEU A O 1
ATOM 792 N N . PHE A 1 94 ? -5.770 11.967 -7.985 1.00 93.75 94 PHE A N 1
ATOM 793 C CA . PHE A 1 94 ? -5.577 12.858 -9.124 1.00 93.75 94 PHE A CA 1
ATOM 794 C C . PHE A 1 94 ? -4.618 13.986 -8.711 1.00 93.75 94 PHE A C 1
ATOM 796 O O . PHE A 1 94 ? -4.991 14.843 -7.913 1.00 93.75 94 PHE A O 1
ATOM 803 N N . PRO A 1 95 ? -3.341 13.945 -9.142 1.00 92.19 95 PRO A N 1
ATOM 804 C CA . PRO A 1 95 ? -2.323 14.920 -8.740 1.00 92.19 95 PRO A CA 1
ATOM 805 C C . PRO A 1 95 ? -2.679 16.386 -8.998 1.00 92.19 95 PRO A C 1
ATOM 807 O O . PRO A 1 95 ? -2.239 17.251 -8.248 1.00 92.19 95 PRO A O 1
ATOM 810 N N . ASP A 1 96 ? -3.479 16.663 -10.025 1.00 92.25 96 ASP A N 1
ATOM 811 C CA . ASP A 1 96 ? -3.973 17.996 -10.380 1.00 92.25 96 ASP A CA 1
ATOM 812 C C . ASP A 1 96 ? -4.981 18.572 -9.370 1.00 92.25 96 ASP A C 1
ATOM 814 O O . ASP A 1 96 ? -5.210 19.781 -9.361 1.00 92.25 96 ASP A O 1
ATOM 818 N N . GLU A 1 97 ? -5.526 17.751 -8.468 1.00 91.50 97 GLU A N 1
ATOM 819 C CA . GLU A 1 97 ? -6.346 18.202 -7.336 1.00 91.50 97 GLU A CA 1
ATOM 820 C C . GLU A 1 97 ? -5.507 18.741 -6.158 1.00 91.50 97 GLU A C 1
ATOM 822 O O . GLU A 1 97 ? -6.068 19.240 -5.177 1.00 91.50 97 GLU A O 1
ATOM 827 N N . TYR A 1 98 ? -4.172 18.649 -6.227 1.00 90.94 98 TYR A N 1
ATOM 828 C CA . TYR A 1 98 ? -3.267 19.020 -5.141 1.00 90.94 98 TYR A CA 1
ATOM 829 C C . TYR A 1 98 ? -2.216 20.051 -5.573 1.00 90.94 98 TYR A C 1
ATOM 831 O O . TYR A 1 98 ? -1.404 19.825 -6.470 1.00 90.94 98 TYR A O 1
ATOM 839 N N . ASP A 1 99 ? -2.149 21.167 -4.846 1.00 90.00 99 ASP A N 1
ATOM 840 C CA . ASP A 1 99 ? -1.109 22.173 -5.056 1.00 90.00 99 ASP A CA 1
ATOM 841 C C . ASP A 1 99 ? 0.281 21.629 -4.683 1.00 90.00 99 ASP A C 1
ATOM 843 O O . ASP A 1 99 ? 0.506 21.160 -3.564 1.00 90.00 99 ASP A O 1
ATOM 847 N N . ASN A 1 100 ? 1.253 21.780 -5.591 1.00 89.62 100 ASN A N 1
ATOM 848 C CA . ASN A 1 100 ? 2.649 21.351 -5.411 1.00 89.62 100 ASN A CA 1
ATOM 849 C C . ASN A 1 100 ? 2.805 19.847 -5.121 1.00 89.62 100 ASN A C 1
ATOM 851 O O . ASN A 1 100 ? 3.635 19.443 -4.299 1.00 89.62 100 ASN A O 1
ATOM 855 N N . PHE A 1 101 ? 2.003 19.013 -5.781 1.00 90.94 101 PHE A N 1
ATOM 856 C CA . PHE A 1 101 ? 2.113 17.565 -5.688 1.00 90.94 101 PHE A CA 1
ATOM 857 C C . PHE A 1 101 ? 3.501 17.048 -6.107 1.00 90.94 101 PHE A C 1
ATOM 859 O O . PHE A 1 101 ? 3.997 17.378 -7.184 1.00 90.94 101 PHE A O 1
ATOM 866 N N . THR A 1 102 ? 4.093 16.174 -5.290 1.00 91.06 102 THR A N 1
ATOM 867 C CA . THR A 1 102 ? 5.206 15.304 -5.685 1.00 91.06 102 THR A CA 1
ATOM 868 C C . THR A 1 102 ? 5.000 13.896 -5.129 1.00 91.06 102 THR A C 1
ATOM 870 O O . THR A 1 102 ? 4.303 13.672 -4.138 1.00 91.06 102 THR A O 1
ATOM 873 N N . LEU A 1 103 ? 5.651 12.897 -5.725 1.00 90.25 103 LEU A N 1
ATOM 874 C CA . LEU A 1 103 ? 5.604 11.543 -5.167 1.00 90.25 103 LEU A CA 1
ATOM 875 C C . LEU A 1 103 ? 6.219 11.466 -3.758 1.00 90.25 103 LEU A C 1
ATOM 877 O O . LEU A 1 103 ? 5.823 10.604 -2.973 1.00 90.25 103 LEU A O 1
ATOM 881 N N . GLU A 1 104 ? 7.153 12.357 -3.400 1.00 89.44 104 GLU A N 1
ATOM 882 C CA . GLU A 1 104 ? 7.752 12.354 -2.059 1.00 89.44 104 GLU A CA 1
ATOM 883 C C . GLU A 1 104 ? 6.806 12.900 -0.986 1.00 89.44 104 GLU A C 1
ATOM 885 O O . GLU A 1 104 ? 6.841 12.435 0.160 1.00 89.44 104 GLU A O 1
ATOM 890 N N . ASN A 1 105 ? 5.955 13.870 -1.336 1.00 91.56 105 ASN A N 1
ATOM 891 C CA . ASN A 1 105 ? 5.043 14.505 -0.388 1.00 91.56 105 ASN A CA 1
ATOM 892 C C . ASN A 1 105 ? 3.650 13.859 -0.334 1.00 91.56 105 ASN A C 1
ATOM 894 O O . ASN A 1 105 ? 2.866 14.238 0.523 1.00 91.56 105 ASN A O 1
ATOM 898 N N . ILE A 1 106 ? 3.369 12.818 -1.126 1.00 91.19 106 ILE A N 1
ATOM 899 C CA . ILE A 1 106 ? 2.080 12.096 -1.187 1.00 91.19 106 ILE A CA 1
ATOM 900 C C . ILE A 1 106 ? 1.409 11.815 0.174 1.00 91.19 106 ILE A C 1
ATOM 902 O O . ILE A 1 106 ? 0.186 11.829 0.297 1.00 91.19 106 ILE A O 1
ATOM 906 N N . ASN A 1 107 ? 2.199 11.585 1.226 1.00 92.12 107 ASN A N 1
ATOM 907 C CA . ASN A 1 107 ? 1.697 11.337 2.577 1.00 92.12 107 ASN A CA 1
ATOM 908 C C . ASN A 1 107 ? 0.926 12.524 3.185 1.00 92.12 107 ASN A C 1
ATOM 910 O O . ASN A 1 107 ? 0.167 12.316 4.129 1.00 92.12 107 ASN A O 1
ATOM 914 N N . THR A 1 108 ? 1.088 13.744 2.663 1.00 92.06 108 THR A N 1
ATOM 915 C CA . THR A 1 108 ? 0.328 14.933 3.082 1.00 92.06 108 THR A CA 1
ATOM 916 C C . THR A 1 108 ? -1.046 15.025 2.423 1.00 92.06 108 THR A C 1
ATOM 918 O O . THR A 1 108 ? -1.884 15.797 2.879 1.00 92.06 108 THR A O 1
ATOM 921 N N . PHE A 1 109 ? -1.293 14.234 1.377 1.00 92.25 109 PHE A N 1
ATOM 922 C CA . PHE A 1 109 ? -2.494 14.310 0.543 1.00 92.25 109 PHE A CA 1
ATOM 923 C C . PHE A 1 109 ? -3.435 13.113 0.724 1.00 92.25 109 PHE A C 1
ATOM 925 O O . PHE A 1 109 ? -4.340 12.904 -0.076 1.00 92.25 109 PHE A O 1
ATOM 932 N N . ILE A 1 110 ? -3.262 12.319 1.789 1.00 93.62 110 ILE A N 1
ATOM 933 C CA . ILE A 1 110 ? -4.095 11.134 2.027 1.00 93.62 110 ILE A CA 1
ATOM 934 C C . ILE A 1 110 ? -5.535 11.565 2.384 1.00 93.62 110 ILE A C 1
ATOM 936 O O . ILE A 1 110 ? -5.765 12.095 3.483 1.00 93.62 110 ILE A O 1
ATOM 940 N N . PRO A 1 111 ? -6.539 11.292 1.525 1.00 92.50 111 PRO A N 1
ATOM 941 C CA . PRO A 1 111 ? -7.914 11.716 1.761 1.00 92.50 111 PRO A CA 1
ATOM 942 C C . PRO A 1 111 ? -8.495 11.070 3.021 1.00 92.50 111 PRO A C 1
ATOM 944 O O . PRO A 1 111 ? -8.095 9.977 3.428 1.00 92.50 111 PRO A O 1
ATOM 947 N N . ASN A 1 112 ? -9.469 11.728 3.652 1.00 93.44 112 ASN A N 1
ATOM 948 C CA . ASN A 1 112 ? -10.231 11.141 4.760 1.00 93.44 112 ASN A CA 1
ATOM 949 C C . ASN A 1 112 ? -10.986 9.874 4.326 1.00 93.44 112 ASN A C 1
ATOM 951 O O . ASN A 1 112 ? -11.340 9.709 3.158 1.00 93.44 112 ASN A O 1
ATOM 955 N N . ARG A 1 113 ? -11.238 8.978 5.289 1.00 95.12 113 ARG A N 1
ATOM 956 C CA . ARG A 1 113 ? -12.051 7.782 5.062 1.00 95.12 113 ARG A CA 1
ATOM 957 C C . ARG A 1 113 ? -13.495 8.203 4.824 1.00 95.12 113 ARG A C 1
ATOM 959 O O . ARG A 1 113 ? -14.118 8.782 5.708 1.00 95.12 113 ARG A O 1
ATOM 966 N N . ASN A 1 114 ? -14.021 7.853 3.658 1.00 93.56 114 ASN A N 1
ATOM 967 C CA . ASN A 1 114 ? -15.430 8.002 3.318 1.00 93.56 114 ASN A CA 1
ATOM 968 C C . ASN A 1 114 ? -15.985 6.628 2.943 1.00 93.56 114 ASN A C 1
ATOM 970 O O . ASN A 1 114 ? -15.294 5.831 2.311 1.00 93.56 114 ASN A O 1
ATOM 974 N N . LEU A 1 115 ? -17.227 6.346 3.332 1.00 94.06 115 LEU A N 1
ATOM 975 C CA . LEU A 1 115 ? -17.904 5.087 2.988 1.00 94.06 115 LEU A CA 1
ATOM 976 C C . LEU A 1 115 ? -18.645 5.165 1.652 1.00 94.06 115 LEU A C 1
ATOM 978 O O . LEU A 1 115 ? -18.969 4.136 1.062 1.00 94.06 115 LEU A O 1
ATOM 982 N N . PHE A 1 116 ? -18.905 6.384 1.185 1.00 94.06 116 PHE A N 1
ATOM 983 C CA . PHE A 1 116 ? -19.630 6.673 -0.041 1.00 94.06 116 PHE A CA 1
ATOM 984 C C . PHE A 1 116 ? -18.844 7.689 -0.867 1.00 94.06 116 PHE A C 1
ATOM 986 O O . PHE A 1 116 ? -18.180 8.561 -0.303 1.00 94.06 116 PHE A O 1
ATOM 993 N N . ASN A 1 117 ? -18.895 7.553 -2.190 1.00 88.81 117 ASN A N 1
ATOM 994 C CA . ASN A 1 117 ? -18.367 8.554 -3.111 1.00 88.81 117 ASN A CA 1
ATOM 995 C C . ASN A 1 117 ? -19.376 9.706 -3.306 1.00 88.81 117 ASN A C 1
ATOM 997 O O . ASN A 1 117 ? -20.459 9.704 -2.720 1.00 88.81 117 ASN A O 1
ATOM 1001 N N . GLU A 1 118 ? -19.028 10.677 -4.148 1.00 85.69 118 GLU A N 1
ATOM 1002 C CA . GLU A 1 118 ? -19.852 11.866 -4.422 1.00 85.69 118 GLU A CA 1
ATOM 1003 C C . GLU A 1 118 ? -21.220 11.537 -5.040 1.00 85.69 118 GLU A C 1
ATOM 1005 O O . GLU A 1 118 ? -22.188 12.267 -4.848 1.00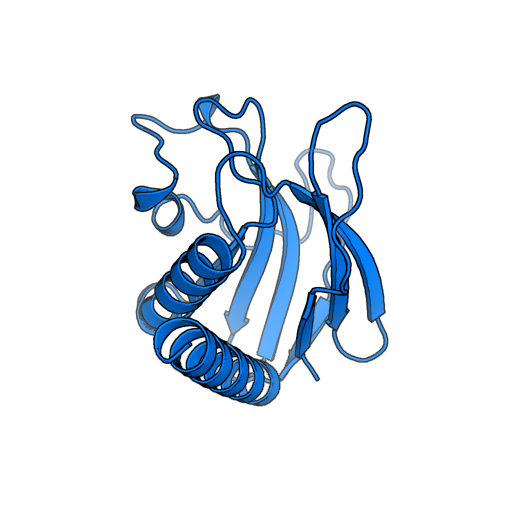 85.69 118 GLU A O 1
ATOM 1010 N N . GLU A 1 119 ? -21.333 10.392 -5.715 1.00 90.25 119 GLU A N 1
ATOM 1011 C CA . GLU A 1 119 ? -22.585 9.884 -6.285 1.00 90.25 119 GLU A CA 1
ATOM 1012 C C . GLU A 1 119 ? -23.431 9.087 -5.272 1.00 90.25 119 GLU A C 1
ATOM 1014 O O . GLU A 1 119 ? -24.455 8.504 -5.631 1.00 90.25 119 GLU A O 1
ATOM 1019 N N . GLY A 1 120 ? -22.992 8.985 -4.013 1.00 91.62 120 GLY A N 1
ATOM 1020 C CA . GLY A 1 120 ? -23.653 8.188 -2.978 1.00 91.62 120 GLY A CA 1
ATOM 1021 C C . GLY A 1 120 ? -23.465 6.674 -3.131 1.00 91.62 120 GLY A C 1
ATOM 1022 O O . GLY A 1 120 ? -24.135 5.898 -2.446 1.00 91.62 120 GLY A O 1
ATOM 1023 N N . LYS A 1 121 ? -22.558 6.215 -4.003 1.00 91.56 121 LYS A N 1
ATOM 1024 C CA . LYS A 1 121 ? -22.225 4.791 -4.149 1.00 91.56 121 LYS A CA 1
ATOM 1025 C C . LYS A 1 121 ? -21.241 4.365 -3.071 1.00 91.56 121 LYS A C 1
ATOM 1027 O O . LYS A 1 121 ? -20.288 5.080 -2.766 1.00 91.56 121 LYS A O 1
ATOM 1032 N N . LYS A 1 122 ? -21.457 3.172 -2.514 1.00 93.81 122 LYS A N 1
ATOM 1033 C CA . LYS A 1 122 ? -20.573 2.586 -1.504 1.00 93.81 122 LYS A CA 1
ATOM 1034 C C . LYS A 1 122 ? -19.176 2.352 -2.088 1.00 93.81 122 LYS A C 1
ATOM 1036 O O . LYS A 1 122 ? -19.046 1.740 -3.145 1.00 93.81 122 LYS A O 1
ATOM 1041 N N . ILE A 1 123 ? -18.152 2.808 -1.374 1.00 94.06 123 ILE A N 1
ATOM 1042 C CA . ILE A 1 123 ? -16.747 2.566 -1.709 1.00 94.06 123 ILE A CA 1
ATOM 1043 C C . ILE A 1 123 ? -16.370 1.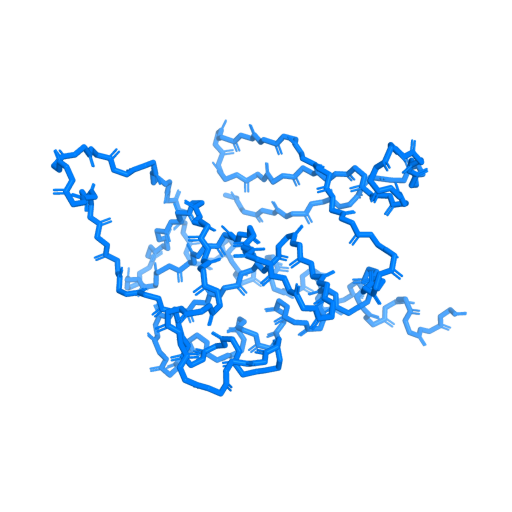143 -1.283 1.00 94.06 123 ILE A C 1
ATOM 1045 O O . ILE A 1 123 ? -16.745 0.691 -0.196 1.00 94.06 123 ILE A O 1
ATOM 1049 N N . SER A 1 124 ? -15.634 0.437 -2.143 1.00 94.25 124 SER A N 1
ATOM 1050 C CA . SER A 1 124 ? -15.045 -0.858 -1.802 1.00 94.25 124 SER A CA 1
ATOM 1051 C C . SER A 1 124 ? -14.065 -0.690 -0.647 1.00 94.25 124 SER A C 1
ATOM 1053 O O . SER A 1 124 ? -13.115 0.089 -0.727 1.00 94.25 124 SER A O 1
ATOM 1055 N N . GLU A 1 125 ? -14.314 -1.420 0.432 1.00 97.31 125 GLU A N 1
ATOM 1056 C CA . GLU A 1 125 ? -13.529 -1.347 1.652 1.00 97.31 125 GLU A CA 1
ATOM 1057 C C . GLU A 1 125 ? -13.396 -2.736 2.265 1.00 97.31 125 GLU A C 1
ATOM 1059 O O . GLU A 1 125 ? -14.364 -3.497 2.343 1.00 97.31 125 GLU A O 1
ATOM 1064 N N . TRP A 1 126 ? -12.192 -3.025 2.740 1.00 98.19 126 TRP A N 1
ATOM 1065 C CA . TRP A 1 126 ? -11.854 -4.232 3.479 1.00 98.19 126 TRP A CA 1
ATOM 1066 C C . TRP A 1 126 ? -11.307 -3.856 4.849 1.00 98.19 126 TRP A C 1
ATOM 1068 O O . TRP A 1 126 ? -10.953 -2.703 5.095 1.00 98.19 126 TRP A O 1
ATOM 1078 N N . SER A 1 127 ? -11.216 -4.823 5.754 1.00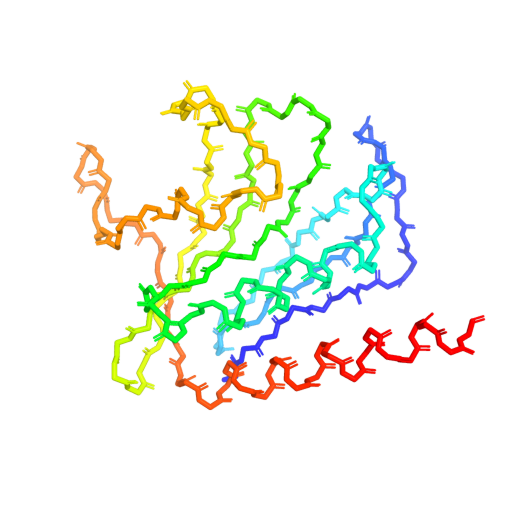 97.44 127 SER A N 1
ATOM 1079 C CA . SER A 1 127 ? -10.620 -4.600 7.065 1.00 97.44 127 SER A CA 1
ATOM 1080 C C . SER A 1 127 ? -9.719 -5.748 7.485 1.00 97.44 127 SER A C 1
ATOM 1082 O O . SER A 1 127 ? -9.954 -6.909 7.147 1.00 97.44 127 SER A O 1
ATOM 1084 N N . VAL A 1 128 ? -8.681 -5.399 8.239 1.00 98.19 128 VAL A N 1
ATOM 1085 C CA . VAL A 1 128 ? -7.754 -6.320 8.902 1.00 98.19 128 VAL A CA 1
ATOM 1086 C C . VAL A 1 128 ? -7.462 -5.817 10.310 1.00 98.19 128 VAL A C 1
ATOM 1088 O O . VAL A 1 128 ? -7.724 -4.659 10.644 1.00 98.19 128 VAL A O 1
ATOM 1091 N N . ASP A 1 129 ? -6.908 -6.685 11.142 1.00 97.38 129 ASP A N 1
ATOM 1092 C CA . ASP A 1 129 ? -6.352 -6.292 12.428 1.00 97.38 129 ASP A CA 1
ATOM 1093 C C . ASP A 1 129 ? -5.030 -5.518 12.248 1.00 97.38 129 ASP A C 1
ATOM 1095 O O . ASP A 1 129 ? -4.307 -5.686 11.263 1.00 97.38 129 ASP A O 1
ATOM 1099 N N . ILE A 1 130 ? -4.698 -4.658 13.212 1.00 96.62 130 ILE A N 1
ATOM 1100 C CA . ILE A 1 130 ? -3.463 -3.860 13.170 1.00 96.62 130 ILE A CA 1
ATOM 1101 C C . ILE A 1 130 ? -2.190 -4.720 13.200 1.00 96.62 130 ILE A C 1
ATOM 1103 O O . ILE A 1 130 ? -1.191 -4.342 12.586 1.00 96.62 130 ILE A O 1
ATOM 1107 N N . GLN A 1 131 ? -2.228 -5.891 13.843 1.00 97.00 131 GLN A N 1
ATOM 1108 C CA . GLN A 1 131 ? -1.077 -6.788 13.923 1.00 97.00 131 GLN A CA 1
ATOM 1109 C C . GLN A 1 131 ? -0.700 -7.324 12.531 1.00 97.00 131 GLN A C 1
ATOM 1111 O O . GLN A 1 131 ? 0.483 -7.351 12.198 1.00 97.00 131 GLN A O 1
ATOM 1116 N N . SER A 1 132 ? -1.677 -7.623 11.669 1.00 97.81 132 SER A N 1
ATOM 1117 C CA . SER A 1 132 ? -1.447 -7.968 10.260 1.00 97.81 132 SER A CA 1
ATOM 1118 C C . SER A 1 132 ? -0.645 -6.886 9.515 1.00 97.81 132 SER A C 1
ATOM 1120 O O . SER A 1 132 ? 0.202 -7.207 8.681 1.00 97.81 132 SER A O 1
ATOM 1122 N N . ILE A 1 133 ? -0.868 -5.600 9.817 1.00 97.75 133 ILE A N 1
ATOM 1123 C CA . ILE A 1 133 ? -0.098 -4.495 9.219 1.00 97.75 133 ILE A CA 1
ATOM 1124 C C . ILE A 1 133 ? 1.312 -4.398 9.815 1.00 97.75 133 ILE A C 1
ATOM 1126 O O . ILE A 1 133 ? 2.268 -4.104 9.094 1.00 97.75 133 ILE A O 1
ATOM 1130 N N . ASP A 1 134 ? 1.469 -4.650 11.116 1.00 96.75 134 ASP A N 1
ATOM 1131 C CA . ASP A 1 134 ? 2.776 -4.663 11.784 1.00 96.75 134 ASP A CA 1
ATOM 1132 C C . ASP A 1 134 ? 3.675 -5.802 11.264 1.00 96.75 134 ASP A C 1
ATOM 1134 O O . ASP A 1 134 ? 4.879 -5.610 11.042 1.00 96.75 134 ASP A O 1
ATOM 1138 N N . GLU A 1 135 ? 3.085 -6.971 11.011 1.00 98.06 135 GLU A N 1
ATOM 1139 C CA . GLU A 1 135 ? 3.743 -8.121 10.387 1.00 98.06 135 GLU A CA 1
ATOM 1140 C C . GLU A 1 135 ? 4.178 -7.800 8.952 1.00 98.06 135 GLU A C 1
ATOM 1142 O O . GLU A 1 135 ? 5.350 -7.994 8.611 1.00 98.06 135 GLU A O 1
ATOM 1147 N N . PHE A 1 136 ? 3.283 -7.218 8.143 1.00 98.31 136 PHE A N 1
ATOM 1148 C CA . PHE A 1 136 ? 3.612 -6.742 6.796 1.00 98.31 136 PHE A CA 1
ATOM 1149 C C . PHE A 1 136 ? 4.762 -5.730 6.812 1.00 98.31 136 PHE A C 1
ATOM 1151 O O . PHE A 1 136 ? 5.748 -5.907 6.097 1.00 98.31 136 PHE A O 1
ATOM 1158 N N . TYR A 1 137 ? 4.690 -4.713 7.677 1.00 98.06 137 TYR A N 1
ATOM 1159 C CA . TYR A 1 137 ? 5.741 -3.706 7.834 1.00 98.06 137 TYR A CA 1
ATOM 1160 C C . TYR A 1 137 ? 7.105 -4.341 8.155 1.00 98.06 137 TYR A C 1
ATOM 1162 O O . TYR A 1 137 ? 8.126 -3.995 7.554 1.00 98.06 137 TYR A O 1
ATOM 1170 N N . THR A 1 138 ? 7.129 -5.302 9.081 1.00 98.06 138 THR A N 1
ATOM 1171 C CA . THR A 1 138 ? 8.354 -6.016 9.466 1.00 98.06 138 THR A CA 1
ATOM 1172 C C . THR A 1 138 ? 8.919 -6.819 8.297 1.00 98.06 138 THR A C 1
ATOM 1174 O O . THR A 1 138 ? 10.129 -6.794 8.045 1.00 98.06 138 THR A O 1
ATOM 1177 N N . LYS A 1 139 ? 8.042 -7.498 7.551 1.00 98.00 139 LYS A N 1
ATOM 1178 C CA . LYS A 1 139 ? 8.398 -8.291 6.375 1.00 98.00 139 LYS A CA 1
ATOM 1179 C C . LYS A 1 139 ? 9.018 -7.425 5.277 1.00 98.00 139 LYS A C 1
ATOM 1181 O O . LYS A 1 139 ? 10.114 -7.749 4.822 1.00 98.00 139 LYS A O 1
ATOM 1186 N N . ILE A 1 140 ? 8.373 -6.324 4.881 1.00 97.81 140 ILE A N 1
ATOM 1187 C CA . ILE A 1 140 ? 8.880 -5.461 3.798 1.00 97.81 140 ILE A CA 1
ATOM 1188 C C . ILE A 1 140 ? 10.178 -4.750 4.181 1.00 97.81 140 ILE A C 1
ATOM 1190 O O . ILE A 1 140 ? 11.050 -4.578 3.334 1.00 97.81 140 ILE A O 1
ATOM 1194 N N . LYS A 1 141 ? 10.357 -4.403 5.462 1.00 97.31 141 LYS A N 1
ATOM 1195 C CA . LYS A 1 141 ? 11.608 -3.815 5.948 1.00 97.31 141 LYS A CA 1
ATOM 1196 C C . LYS A 1 141 ? 12.765 -4.805 5.839 1.00 97.31 141 LYS A C 1
ATOM 1198 O O . LYS A 1 141 ? 13.800 -4.478 5.269 1.00 97.31 141 LYS A O 1
ATOM 1203 N N . LYS A 1 142 ? 12.561 -6.039 6.314 1.00 97.06 142 LYS A N 1
ATOM 1204 C CA . LYS A 1 142 ? 13.548 -7.119 6.173 1.00 97.06 142 LYS A CA 1
ATOM 1205 C C . LYS A 1 142 ? 13.848 -7.421 4.704 1.00 97.06 142 LYS A C 1
ATOM 1207 O O . LYS A 1 142 ? 14.993 -7.704 4.366 1.00 97.06 142 LYS A O 1
ATOM 1212 N N . HIS A 1 143 ? 12.827 -7.383 3.850 1.00 96.12 143 HIS A N 1
ATOM 1213 C CA . HIS A 1 143 ? 12.992 -7.572 2.413 1.00 96.12 143 HIS A CA 1
ATOM 1214 C C . HIS A 1 143 ? 13.898 -6.492 1.825 1.00 96.12 143 HIS A C 1
ATOM 1216 O O . HIS A 1 143 ? 14.954 -6.832 1.305 1.00 96.12 143 HIS A O 1
ATOM 1222 N N . LEU A 1 144 ? 13.576 -5.212 2.032 1.00 96.50 144 LEU A N 1
ATOM 1223 C CA . LEU A 1 144 ? 14.399 -4.085 1.583 1.00 96.50 144 LEU A CA 1
ATOM 1224 C C . LEU A 1 144 ? 15.854 -4.185 2.080 1.00 96.50 144 LEU A C 1
ATOM 1226 O O . LEU A 1 144 ? 16.785 -3.981 1.300 1.00 96.50 144 LEU A O 1
ATOM 1230 N N . ASP A 1 145 ? 16.064 -4.559 3.346 1.00 95.06 145 ASP A N 1
ATOM 1231 C CA . ASP A 1 145 ? 17.403 -4.766 3.914 1.00 95.06 145 ASP A CA 1
ATOM 1232 C C . ASP A 1 145 ? 18.188 -5.874 3.189 1.00 95.06 145 ASP A C 1
ATOM 1234 O O . ASP A 1 145 ? 19.408 -5.778 3.058 1.00 95.06 145 ASP A O 1
ATOM 1238 N N . ASN A 1 146 ? 17.514 -6.920 2.703 1.00 93.38 146 ASN A N 1
ATOM 1239 C CA . ASN A 1 146 ? 18.149 -7.984 1.926 1.00 93.38 146 ASN A CA 1
ATOM 1240 C C . ASN A 1 146 ? 18.498 -7.524 0.504 1.00 93.38 146 ASN A C 1
ATOM 1242 O O . ASN A 1 146 ? 19.595 -7.825 0.041 1.00 93.38 146 ASN A O 1
ATOM 1246 N N . ILE A 1 147 ? 17.622 -6.766 -0.173 1.00 91.31 147 ILE A N 1
ATOM 1247 C CA . ILE A 1 147 ? 17.921 -6.244 -1.522 1.00 91.31 147 ILE A CA 1
ATOM 1248 C C . ILE A 1 147 ? 19.068 -5.214 -1.489 1.00 91.31 147 ILE A C 1
ATOM 1250 O O . ILE A 1 147 ? 19.719 -4.980 -2.501 1.00 91.31 147 ILE A O 1
ATOM 1254 N N . ASN A 1 148 ? 19.327 -4.568 -0.349 1.00 85.94 148 ASN A N 1
ATOM 1255 C CA . ASN A 1 148 ? 20.442 -3.625 -0.199 1.00 85.94 148 ASN A CA 1
ATOM 1256 C C . ASN A 1 148 ? 21.790 -4.293 0.124 1.00 85.94 148 ASN A C 1
ATOM 1258 O O . ASN A 1 148 ? 22.820 -3.630 0.041 1.00 85.94 148 ASN A O 1
ATOM 1262 N N . LYS A 1 149 ? 21.793 -5.569 0.531 1.00 82.81 149 LYS A N 1
ATOM 1263 C CA . LYS A 1 149 ? 23.019 -6.339 0.820 1.00 82.81 149 LYS A CA 1
ATOM 1264 C C . LYS A 1 149 ? 23.572 -7.082 -0.397 1.00 82.81 149 LYS A C 1
ATOM 1266 O O . LYS A 1 149 ? 24.734 -7.479 -0.359 1.00 82.81 149 LYS A O 1
ATOM 1271 N N . ASN A 1 150 ? 22.733 -7.292 -1.407 1.00 58.09 150 ASN A N 1
ATOM 1272 C C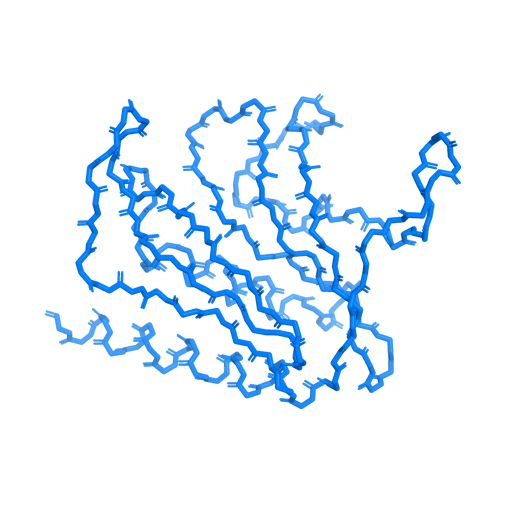A . ASN A 1 150 ? 23.067 -7.926 -2.681 1.00 58.09 150 ASN A CA 1
ATOM 1273 C C . ASN A 1 150 ? 23.351 -6.861 -3.740 1.00 58.09 150 ASN A C 1
ATOM 1275 O O . ASN A 1 150 ? 24.213 -7.134 -4.599 1.00 58.09 150 ASN A O 1
#

pLDDT: mean 94.32, std 4.79, range [58.09, 98.5]

Organism: NCBI:txid1521931

Foldseek 3Di:
DWAKDWDDDWDQDPVGTWTWIWIDFPVDIDIDTADPPVPHPLRLLVQQLVQLVCCVPVQKGKRWRYDDFDDQKTWIWMWHHDPFKTKIFTDIGGQVVDDPDDSVCVSVVRDDDDQADPVRHGGDMGMDTVVNVVVRSVVSVVVSVVVVVD